Protein AF-A0A943YFR9-F1 (afdb_monomer_lite)

Structure (mmCIF, N/CA/C/O backbone):
data_AF-A0A943YFR9-F1
#
_entry.id   AF-A0A943YFR9-F1
#
loop_
_atom_site.group_PDB
_atom_site.id
_atom_site.type_symbol
_atom_site.label_atom_id
_atom_site.label_alt_id
_atom_site.label_comp_id
_atom_site.label_asym_id
_atom_site.label_entity_id
_atom_site.label_seq_id
_atom_site.pdbx_PDB_ins_code
_atom_site.Cartn_x
_atom_site.Cartn_y
_atom_site.Cartn_z
_atom_site.occupancy
_atom_site.B_iso_or_equiv
_atom_site.auth_seq_id
_atom_site.auth_comp_id
_atom_site.auth_asym_id
_atom_site.auth_atom_id
_atom_site.pdbx_PDB_model_num
ATOM 1 N N . MET A 1 1 ? -38.617 -0.211 42.761 1.00 55.97 1 MET A N 1
ATOM 2 C CA . MET A 1 1 ? -37.320 -0.837 43.089 1.00 55.97 1 MET A CA 1
ATOM 3 C C . MET A 1 1 ? -36.256 0.238 42.980 1.00 55.97 1 MET A C 1
ATOM 5 O O . MET A 1 1 ? -36.121 0.822 41.915 1.00 55.97 1 MET A O 1
ATOM 9 N N . THR A 1 2 ? -35.602 0.582 44.085 1.00 71.19 2 THR A N 1
ATOM 10 C CA . THR A 1 2 ? -34.470 1.517 44.125 1.00 71.19 2 THR A CA 1
ATOM 11 C C . THR A 1 2 ? -33.188 0.755 43.808 1.00 71.19 2 THR A C 1
ATOM 13 O O . THR A 1 2 ? -32.961 -0.309 44.381 1.00 71.19 2 THR A O 1
ATOM 16 N N . MET A 1 3 ? -32.378 1.281 42.887 1.00 80.62 3 MET A N 1
ATOM 17 C CA . MET A 1 3 ? -31.109 0.664 42.498 1.00 80.62 3 MET A CA 1
ATOM 18 C C . MET A 1 3 ? -30.182 0.558 43.713 1.00 80.62 3 MET A C 1
ATOM 20 O O . MET A 1 3 ? -29.962 1.545 44.421 1.00 80.62 3 MET A O 1
ATOM 24 N N . ASN A 1 4 ? -29.655 -0.635 43.973 1.00 89.50 4 ASN A N 1
ATOM 25 C CA . ASN A 1 4 ? -28.768 -0.873 45.103 1.00 89.50 4 ASN A CA 1
ATOM 26 C C . ASN A 1 4 ? -27.326 -0.429 44.788 1.00 89.50 4 ASN A C 1
ATOM 28 O O . ASN A 1 4 ? -26.949 -0.165 43.646 1.00 89.50 4 ASN A O 1
ATOM 32 N N . ARG A 1 5 ? -26.487 -0.351 45.825 1.00 83.50 5 ARG A N 1
ATOM 33 C CA . ARG A 1 5 ? -25.101 0.130 45.714 1.00 83.50 5 ARG A CA 1
ATOM 34 C C . ARG A 1 5 ? -24.253 -0.658 44.704 1.00 83.50 5 ARG A C 1
ATOM 36 O O . ARG A 1 5 ? -23.389 -0.069 44.060 1.00 83.50 5 ARG A O 1
ATOM 43 N N . GLU A 1 6 ? -24.477 -1.961 44.569 1.00 88.31 6 GLU A N 1
ATOM 44 C CA . GLU A 1 6 ? -23.735 -2.811 43.630 1.00 88.31 6 GLU A CA 1
ATOM 45 C C . GLU A 1 6 ? -24.210 -2.610 42.186 1.00 88.31 6 GLU A C 1
ATOM 47 O O . GLU A 1 6 ? -23.393 -2.555 41.268 1.00 88.31 6 GLU A O 1
ATOM 52 N N . GLU A 1 7 ? -25.507 -2.387 41.979 1.00 85.50 7 GLU A N 1
ATOM 53 C CA . GLU A 1 7 ? -26.054 -2.003 40.674 1.00 85.50 7 GLU A CA 1
ATOM 54 C C . GLU A 1 7 ? -25.516 -0.639 40.222 1.00 85.50 7 GLU A C 1
ATOM 56 O O . GLU A 1 7 ? -25.174 -0.472 39.052 1.00 85.50 7 GLU A O 1
ATOM 61 N N . ILE A 1 8 ? -25.352 0.311 41.153 1.00 83.19 8 ILE A N 1
ATOM 62 C CA . ILE A 1 8 ? -24.728 1.616 40.878 1.00 83.19 8 ILE A CA 1
ATOM 63 C C . ILE A 1 8 ? -23.263 1.440 40.465 1.00 83.19 8 ILE A C 1
ATOM 65 O O . ILE A 1 8 ? -22.850 1.988 39.446 1.00 83.19 8 ILE A O 1
ATOM 69 N N . LYS A 1 9 ? -22.474 0.646 41.201 1.00 83.62 9 LYS A N 1
ATOM 70 C CA . LYS A 1 9 ? -21.070 0.375 40.837 1.00 83.62 9 LYS A CA 1
ATOM 71 C C . LYS A 1 9 ? -20.949 -0.265 39.455 1.00 83.62 9 LYS A C 1
ATOM 73 O O . LYS A 1 9 ? -20.084 0.132 38.680 1.00 83.62 9 LYS A O 1
ATOM 78 N N . LYS A 1 10 ? -21.816 -1.230 39.135 1.00 89.19 10 LYS A N 1
ATOM 79 C CA . LYS A 1 10 ? -21.819 -1.912 37.835 1.00 89.19 10 LYS A CA 1
ATOM 80 C C . LYS A 1 10 ? -22.204 -0.966 36.697 1.00 89.19 10 LYS A C 1
ATOM 82 O O . LYS A 1 10 ? -21.561 -0.988 35.654 1.00 89.19 10 LYS A O 1
ATOM 87 N N . ALA A 1 11 ? -23.205 -0.111 36.909 1.00 85.94 11 ALA A N 1
ATOM 88 C CA . ALA A 1 11 ? -23.598 0.903 35.935 1.00 85.94 11 ALA A CA 1
ATOM 89 C C . ALA A 1 11 ? -22.460 1.901 35.672 1.00 85.94 11 ALA A C 1
ATOM 91 O O . ALA A 1 11 ? -22.150 2.181 34.519 1.00 85.94 11 ALA A O 1
ATOM 92 N N . VAL A 1 12 ? -21.782 2.370 36.725 1.00 79.44 12 VAL A N 1
ATOM 93 C CA . VAL A 1 12 ? -20.617 3.261 36.601 1.00 79.44 12 VAL A CA 1
ATOM 94 C C . VAL A 1 12 ? -19.465 2.575 35.861 1.00 79.44 12 VAL A C 1
ATOM 96 O O . VAL A 1 12 ? -18.883 3.176 34.965 1.00 79.44 12 VAL A O 1
ATOM 99 N N . ALA A 1 13 ? -19.157 1.315 36.182 1.00 86.12 13 ALA A N 1
ATOM 100 C CA . ALA A 1 13 ? -18.107 0.562 35.497 1.00 86.12 13 ALA A CA 1
ATOM 101 C C . ALA A 1 13 ? -18.399 0.401 33.996 1.00 86.12 13 ALA A C 1
ATOM 103 O O . ALA A 1 13 ? -17.511 0.623 33.178 1.00 86.12 13 ALA A O 1
ATOM 104 N N . ASN A 1 14 ? -19.645 0.087 33.633 1.00 87.56 14 ASN A N 1
ATOM 105 C CA . ASN A 1 14 ? -20.056 -0.024 32.234 1.00 87.56 14 ASN A CA 1
ATOM 106 C C . ASN A 1 14 ? -19.915 1.310 31.492 1.00 87.56 14 ASN A C 1
ATOM 108 O O . ASN A 1 14 ? -19.312 1.338 30.428 1.00 87.56 14 ASN A O 1
ATOM 112 N N . VAL A 1 15 ? -20.370 2.419 32.084 1.00 85.69 15 VAL A N 1
ATOM 113 C CA . VAL A 1 15 ? -20.237 3.758 31.481 1.00 85.69 15 VAL A CA 1
ATOM 114 C C . VAL A 1 15 ? -18.771 4.127 31.241 1.00 85.69 15 VAL A C 1
ATOM 116 O O . VAL A 1 15 ? -18.439 4.681 30.198 1.00 85.69 15 VAL A O 1
ATOM 119 N N . VAL A 1 16 ? -17.877 3.802 32.180 1.00 73.75 16 VAL A N 1
ATOM 120 C CA . VAL A 1 16 ? -16.435 4.058 32.027 1.00 73.75 16 VAL A CA 1
ATOM 121 C C . VAL A 1 16 ? -15.828 3.206 30.909 1.00 73.75 16 VAL A C 1
ATOM 123 O O . VAL A 1 16 ? -15.019 3.711 30.133 1.00 73.75 16 VAL A O 1
ATOM 126 N N . VAL A 1 17 ? -16.218 1.933 30.801 1.00 87.81 17 VAL A N 1
ATOM 127 C CA . VAL A 1 17 ? -15.761 1.039 29.724 1.00 87.81 17 VAL A CA 1
ATOM 128 C C . VAL A 1 17 ? -16.273 1.510 28.363 1.00 87.81 17 VAL A C 1
ATOM 130 O O . VAL A 1 17 ? -15.496 1.566 27.411 1.00 87.81 17 VAL A O 1
ATOM 133 N N . ASP A 1 18 ? -17.543 1.901 28.276 1.00 87.25 18 ASP A N 1
ATOM 134 C CA . ASP A 1 18 ? -18.155 2.410 27.047 1.00 87.25 18 ASP A CA 1
ATOM 135 C C . ASP A 1 18 ? -17.505 3.729 26.607 1.00 87.25 18 ASP A C 1
ATOM 137 O O . ASP A 1 18 ? -17.217 3.914 25.424 1.00 87.25 18 ASP A O 1
ATOM 141 N N . PHE A 1 19 ? -17.186 4.614 27.556 1.00 82.56 19 PHE A N 1
ATOM 142 C CA . PHE A 1 19 ? -16.445 5.845 27.283 1.00 82.56 19 PHE A CA 1
ATOM 143 C C . PHE A 1 19 ? -15.027 5.558 26.774 1.00 82.56 19 PHE A C 1
ATOM 145 O O . PHE A 1 19 ? -14.637 6.068 25.728 1.00 82.56 19 PHE A O 1
ATOM 152 N N . ALA A 1 20 ? -14.269 4.694 27.457 1.00 81.81 20 ALA A N 1
ATOM 153 C CA . ALA A 1 20 ? -12.920 4.321 27.029 1.00 81.81 20 ALA A CA 1
ATOM 154 C C . ALA A 1 20 ? -12.914 3.675 25.632 1.00 81.81 20 ALA A C 1
ATOM 156 O O . ALA A 1 20 ? -12.017 3.935 24.830 1.00 81.81 20 ALA A O 1
ATOM 157 N N . ARG A 1 21 ? -13.933 2.867 25.320 1.00 83.50 21 ARG A N 1
ATOM 158 C CA . ARG A 1 21 ? -14.130 2.294 23.987 1.00 83.50 21 ARG A CA 1
ATOM 159 C C . ARG A 1 21 ? -14.422 3.372 22.943 1.00 83.50 21 ARG A C 1
ATOM 161 O O . ARG A 1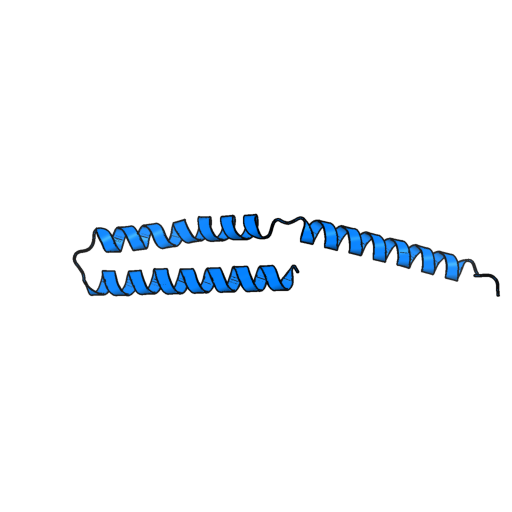 21 ? -13.802 3.349 21.887 1.00 83.50 21 ARG A O 1
ATOM 168 N N . SER A 1 22 ? -15.317 4.312 23.242 1.00 81.25 22 SER A N 1
ATOM 169 C CA . SER A 1 22 ? -15.650 5.428 22.348 1.00 81.25 22 SER A CA 1
ATOM 170 C C . SER A 1 22 ? -14.431 6.302 22.045 1.00 81.25 22 SER A C 1
ATOM 172 O O . SER A 1 22 ? -14.205 6.657 20.892 1.00 81.25 22 SER A O 1
ATOM 174 N N . GLU A 1 23 ? -13.615 6.614 23.054 1.00 80.81 23 GLU A N 1
ATOM 175 C CA . GLU A 1 23 ? -12.377 7.384 22.879 1.00 80.81 23 GLU A CA 1
ATOM 176 C C . GLU A 1 23 ? -11.336 6.612 22.056 1.00 80.81 23 GLU A C 1
ATOM 178 O O . GLU A 1 23 ? -10.692 7.185 21.179 1.00 80.81 23 GLU A O 1
ATOM 183 N N . ALA A 1 24 ? -11.198 5.299 22.273 1.00 75.62 24 ALA A N 1
ATOM 184 C CA . ALA A 1 24 ? -10.315 4.455 21.468 1.00 75.62 24 ALA A CA 1
ATOM 185 C C . ALA A 1 24 ? -10.783 4.359 20.004 1.00 75.62 24 ALA A C 1
ATOM 187 O O . ALA A 1 24 ? -9.967 4.472 19.092 1.00 75.62 24 ALA A O 1
ATOM 188 N N . GLU A 1 25 ? -12.087 4.201 19.763 1.00 76.50 25 GLU A N 1
ATOM 189 C CA . GLU A 1 25 ? -12.669 4.210 18.416 1.00 76.50 25 GLU A CA 1
ATOM 190 C C . GLU A 1 25 ? -12.491 5.575 17.736 1.00 76.50 25 GLU A C 1
ATOM 192 O O . GLU A 1 25 ? -12.159 5.625 16.553 1.00 76.50 25 GLU A O 1
ATOM 197 N N . ALA A 1 26 ? -12.654 6.682 18.465 1.00 75.00 26 ALA A N 1
ATOM 198 C CA . ALA A 1 26 ? -12.417 8.028 17.948 1.00 75.00 26 ALA A CA 1
ATOM 199 C C . ALA A 1 26 ? -10.936 8.264 17.616 1.00 75.00 26 ALA A C 1
ATOM 201 O O . ALA A 1 26 ? -10.634 8.792 16.549 1.00 75.00 26 ALA A O 1
ATOM 202 N N . ALA A 1 27 ? -10.012 7.819 18.471 1.00 69.31 27 ALA A N 1
ATOM 203 C CA . ALA A 1 27 ? -8.576 7.894 18.218 1.00 69.31 27 ALA A CA 1
ATOM 204 C C . ALA A 1 27 ? -8.166 7.051 16.998 1.00 69.31 27 ALA A C 1
ATOM 206 O O . ALA A 1 27 ? -7.402 7.523 16.158 1.00 69.31 27 ALA A O 1
ATOM 207 N N . ILE A 1 28 ? -8.723 5.845 16.846 1.00 67.56 28 ILE A N 1
ATOM 208 C CA . ILE A 1 28 ? -8.499 4.983 15.676 1.00 67.56 28 ILE A CA 1
ATOM 209 C C . ILE A 1 28 ? -9.076 5.621 14.404 1.00 67.56 28 ILE A C 1
ATOM 211 O O . ILE A 1 28 ? -8.394 5.654 13.386 1.00 67.56 28 ILE A O 1
ATOM 215 N N . LYS A 1 29 ? -10.281 6.202 14.465 1.00 66.56 29 LYS A N 1
ATOM 216 C CA . LYS A 1 29 ? -10.884 6.959 13.351 1.00 66.56 29 LYS A CA 1
ATOM 217 C C . LYS A 1 29 ? -10.151 8.266 13.039 1.00 66.56 29 LYS A C 1
ATOM 219 O O . LYS A 1 29 ? -10.268 8.767 11.927 1.00 66.56 29 LYS A O 1
ATOM 224 N N . SER A 1 30 ? -9.421 8.823 14.008 1.00 65.38 30 SER A N 1
ATOM 225 C CA . SER A 1 30 ? -8.592 10.020 13.828 1.00 65.38 30 SER A CA 1
ATOM 226 C C . SER A 1 30 ? -7.250 9.733 13.153 1.00 65.38 30 SER A C 1
ATOM 228 O O . SER A 1 30 ? -6.593 10.672 12.708 1.00 65.38 30 SER A O 1
ATOM 230 N N . ILE A 1 31 ? -6.842 8.457 13.054 1.00 66.88 31 ILE A N 1
ATOM 231 C CA . ILE A 1 31 ? -5.737 8.062 12.181 1.00 66.88 31 ILE A CA 1
ATOM 232 C C . ILE A 1 31 ? -6.198 8.340 10.754 1.00 66.88 31 ILE A C 1
ATOM 234 O O . ILE A 1 31 ? -7.082 7.656 10.238 1.00 66.88 31 ILE A O 1
ATOM 238 N N . ASP A 1 32 ? -5.599 9.350 10.125 1.00 70.19 32 ASP A N 1
ATOM 239 C CA . ASP A 1 32 ? -5.881 9.667 8.735 1.00 70.19 32 ASP A CA 1
ATOM 240 C C . ASP A 1 32 ? -5.457 8.477 7.861 1.00 70.19 32 ASP A C 1
ATOM 242 O O . ASP A 1 32 ? -4.274 8.197 7.637 1.00 70.19 32 ASP A O 1
ATOM 246 N N . LEU A 1 33 ? -6.455 7.732 7.390 1.00 71.38 33 LEU A N 1
ATOM 247 C CA . LEU A 1 33 ? -6.280 6.596 6.494 1.00 71.38 33 LEU A CA 1
ATOM 248 C C . LEU A 1 33 ? -5.568 6.995 5.194 1.00 71.38 33 LEU A C 1
ATOM 250 O O . LEU A 1 33 ? -4.968 6.137 4.538 1.00 71.38 33 LEU A O 1
ATOM 254 N N . ASP A 1 34 ? -5.601 8.276 4.827 1.00 76.50 34 ASP A N 1
ATOM 255 C CA . ASP A 1 34 ? -4.866 8.804 3.686 1.00 76.50 34 ASP A CA 1
ATOM 256 C C . ASP A 1 34 ? -3.384 9.035 4.010 1.00 76.50 34 ASP A C 1
ATOM 258 O O . ASP A 1 34 ? -2.539 8.865 3.131 1.00 76.50 34 ASP A O 1
ATOM 262 N N . ASP A 1 35 ? -3.017 9.312 5.262 1.00 79.06 35 ASP A N 1
ATOM 263 C CA . ASP A 1 35 ? -1.611 9.366 5.679 1.00 79.06 35 ASP A CA 1
ATOM 264 C C . ASP A 1 35 ? -0.981 7.971 5.745 1.00 79.06 35 ASP A C 1
ATOM 266 O O . ASP A 1 35 ? 0.164 7.787 5.322 1.00 79.06 35 ASP A O 1
ATOM 270 N N . VAL A 1 36 ? -1.746 6.958 6.169 1.00 78.50 36 VAL A N 1
ATOM 271 C CA . VAL A 1 36 ? -1.320 5.550 6.073 1.00 78.50 36 VAL A CA 1
ATOM 272 C C . VAL A 1 36 ? -1.087 5.164 4.613 1.00 78.50 36 VAL A C 1
ATOM 274 O O . VAL A 1 36 ? -0.069 4.552 4.288 1.00 78.50 36 VAL A O 1
ATOM 277 N N . GLN A 1 37 ? -1.988 5.564 3.713 1.00 82.31 37 GLN A N 1
ATOM 278 C CA . GLN A 1 37 ? -1.824 5.330 2.282 1.00 82.31 37 GLN A CA 1
ATOM 279 C C . GLN A 1 37 ? -0.548 5.996 1.741 1.00 82.31 37 GLN A C 1
ATOM 281 O O . GLN A 1 37 ? 0.259 5.316 1.105 1.00 82.31 37 GLN A O 1
ATOM 286 N N . LYS A 1 38 ? -0.315 7.281 2.042 1.00 84.31 38 LYS A N 1
ATOM 287 C CA . LYS A 1 38 ? 0.901 8.002 1.621 1.00 84.31 38 LYS A CA 1
ATOM 288 C C . LYS A 1 38 ? 2.175 7.337 2.144 1.00 84.31 38 LYS 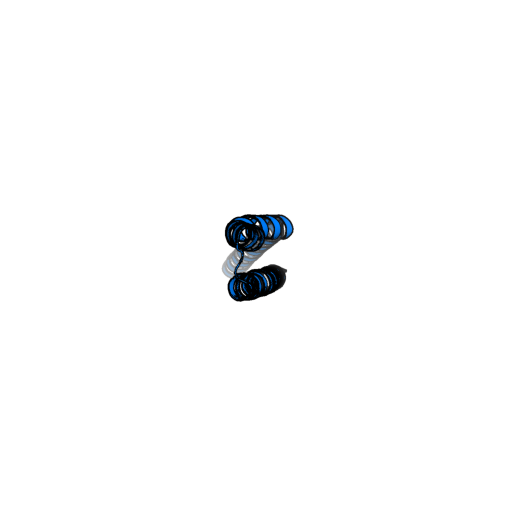A C 1
ATOM 290 O O . LYS A 1 38 ? 3.159 7.250 1.412 1.00 84.31 38 LYS A O 1
ATOM 295 N N . LEU A 1 39 ? 2.173 6.852 3.388 1.00 85.56 39 LEU A N 1
ATOM 296 C CA . LEU A 1 39 ? 3.323 6.166 3.980 1.00 85.56 39 LEU A CA 1
ATOM 297 C C . LEU A 1 39 ? 3.650 4.869 3.226 1.00 85.56 39 LEU A C 1
ATOM 299 O O . LEU A 1 39 ? 4.811 4.608 2.904 1.00 85.56 39 LEU A O 1
ATOM 303 N N . VAL A 1 40 ? 2.628 4.061 2.932 1.00 85.38 40 VAL A N 1
ATOM 304 C CA . VAL A 1 40 ? 2.800 2.799 2.202 1.00 85.38 40 VAL A CA 1
ATOM 305 C C . VAL A 1 40 ? 3.251 3.069 0.764 1.00 85.38 40 VAL A C 1
ATOM 307 O O . VAL A 1 40 ? 4.169 2.407 0.284 1.00 85.38 40 VAL A O 1
ATOM 310 N N . GLU A 1 41 ? 2.682 4.072 0.091 1.00 85.19 41 GLU A N 1
ATOM 311 C CA . GLU A 1 41 ? 3.105 4.495 -1.251 1.00 85.19 41 GLU A CA 1
ATOM 312 C C . GLU A 1 41 ? 4.558 5.003 -1.274 1.00 85.19 41 GLU A C 1
ATOM 314 O O . GLU A 1 41 ? 5.321 4.663 -2.181 1.00 85.19 41 GLU A O 1
ATOM 319 N N . ALA A 1 42 ? 4.986 5.754 -0.254 1.00 87.25 42 ALA A N 1
ATOM 320 C CA . ALA A 1 42 ? 6.365 6.222 -0.131 1.00 87.25 42 ALA A CA 1
ATOM 321 C C . ALA A 1 42 ? 7.358 5.067 0.078 1.00 87.25 42 ALA A C 1
ATOM 323 O O . ALA A 1 42 ? 8.417 5.042 -0.548 1.00 87.25 42 ALA A O 1
ATOM 324 N N . GLN A 1 43 ? 7.020 4.078 0.914 1.00 86.19 43 GLN A N 1
ATOM 325 C CA . GLN A 1 43 ? 7.866 2.891 1.079 1.00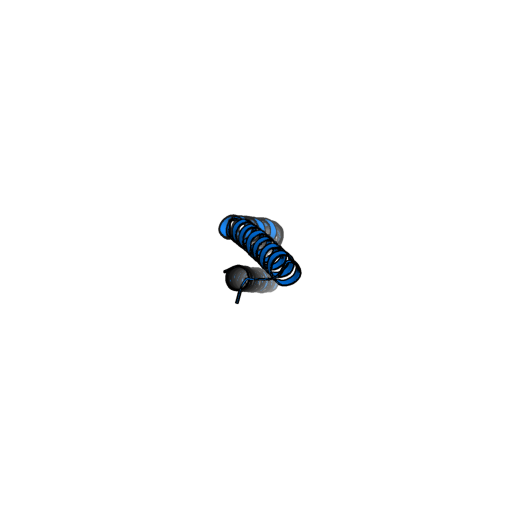 86.19 43 GLN A CA 1
ATOM 326 C C . GLN A 1 43 ? 7.906 2.027 -0.180 1.00 86.19 43 GLN A C 1
ATOM 328 O O . GLN A 1 43 ? 8.960 1.515 -0.552 1.00 86.19 43 GLN A O 1
ATOM 333 N N . MET A 1 44 ? 6.774 1.908 -0.866 1.00 88.88 44 MET A N 1
ATOM 334 C CA . MET A 1 44 ? 6.665 1.201 -2.133 1.00 88.88 44 MET A CA 1
ATOM 335 C C . MET A 1 44 ? 7.584 1.806 -3.201 1.00 88.88 44 MET A C 1
ATOM 337 O O . MET A 1 44 ? 8.231 1.073 -3.949 1.00 88.88 44 MET A O 1
ATOM 341 N N . LYS A 1 45 ? 7.722 3.135 -3.216 1.00 89.00 45 LYS A N 1
ATOM 342 C CA . LYS A 1 45 ? 8.629 3.836 -4.125 1.00 89.00 45 LYS A CA 1
ATOM 343 C C . LYS A 1 45 ? 10.091 3.395 -3.974 1.00 89.00 45 LYS A C 1
ATOM 345 O O . LYS A 1 45 ? 10.766 3.173 -4.975 1.00 89.00 45 LYS A O 1
ATOM 350 N N . ASN A 1 46 ? 10.550 3.144 -2.747 1.00 90.88 46 ASN A N 1
ATOM 351 C CA . ASN A 1 46 ? 11.901 2.621 -2.500 1.00 90.88 46 ASN A CA 1
ATOM 352 C C . ASN A 1 46 ? 12.130 1.226 -3.112 1.00 90.88 46 ASN A C 1
ATOM 354 O O . ASN A 1 46 ? 13.273 0.850 -3.366 1.00 90.88 46 ASN A O 1
ATOM 358 N N . LEU A 1 47 ? 11.061 0.456 -3.348 1.00 90.25 47 LEU A N 1
ATOM 359 C CA . LEU A 1 47 ? 11.122 -0.859 -3.989 1.00 90.25 47 LEU A CA 1
ATOM 360 C C . LEU A 1 47 ? 10.988 -0.768 -5.514 1.00 90.25 47 LEU A C 1
ATOM 362 O O . LEU A 1 47 ? 11.613 -1.553 -6.225 1.00 90.25 47 LEU A O 1
ATOM 366 N N . THR A 1 48 ? 10.190 0.170 -6.032 1.00 92.50 48 THR A N 1
ATOM 367 C CA . THR A 1 48 ? 9.967 0.311 -7.480 1.00 92.50 48 THR A CA 1
ATOM 368 C C . THR A 1 48 ? 11.031 1.129 -8.186 1.00 92.50 48 THR A C 1
ATOM 370 O O . THR A 1 48 ? 11.374 0.790 -9.314 1.00 92.50 48 THR A O 1
ATOM 373 N N . ASP A 1 49 ? 11.587 2.160 -7.548 1.00 95.38 49 ASP A N 1
ATOM 374 C CA . ASP A 1 49 ? 12.558 3.062 -8.178 1.00 95.38 49 ASP A CA 1
ATOM 375 C C . ASP A 1 49 ? 13.803 2.322 -8.712 1.00 95.38 49 ASP A C 1
ATOM 377 O O . ASP A 1 49 ? 14.191 2.568 -9.858 1.00 95.38 49 ASP A O 1
ATOM 381 N N . PRO A 1 50 ? 14.400 1.352 -7.987 1.00 96.75 50 PRO A N 1
ATOM 382 C CA . PRO A 1 50 ? 15.497 0.549 -8.530 1.00 96.75 50 PRO A CA 1
ATOM 383 C C . PRO A 1 50 ? 15.083 -0.300 -9.740 1.00 96.75 50 PRO A C 1
ATOM 385 O O . PRO A 1 50 ? 15.856 -0.454 -10.686 1.00 96.75 50 PRO A O 1
ATOM 388 N N . LEU A 1 51 ? 13.858 -0.837 -9.737 1.00 96.06 51 LEU A N 1
ATOM 389 C CA . LEU A 1 51 ? 13.332 -1.653 -10.836 1.00 96.06 51 LEU A CA 1
ATOM 390 C C . LEU A 1 51 ? 13.083 -0.803 -12.086 1.00 96.06 51 LEU A C 1
ATOM 392 O O . LEU A 1 51 ? 13.393 -1.244 -13.194 1.00 96.06 51 LEU A O 1
ATOM 396 N N . GLU A 1 52 ? 12.559 0.409 -11.901 1.00 96.62 52 GLU A N 1
ATOM 397 C CA . GLU A 1 52 ? 12.344 1.414 -12.943 1.00 96.62 52 GLU A CA 1
ATOM 398 C C . GLU A 1 52 ? 13.684 1.855 -13.553 1.00 96.62 52 GLU A C 1
ATOM 400 O O . GLU A 1 52 ? 13.843 1.876 -14.777 1.00 96.62 52 GLU A O 1
ATOM 405 N N . ALA A 1 53 ? 14.684 2.119 -12.707 1.00 97.69 53 ALA A N 1
ATOM 406 C CA . ALA A 1 53 ? 16.035 2.459 -13.140 1.00 97.69 53 ALA A CA 1
ATOM 407 C C . ALA A 1 53 ? 16.680 1.317 -13.943 1.00 97.69 53 ALA A C 1
ATOM 409 O O . ALA A 1 53 ? 17.265 1.556 -15.002 1.00 97.69 53 ALA A O 1
ATOM 410 N N . GLU A 1 54 ? 16.533 0.063 -13.503 1.00 96.56 54 GLU A N 1
ATOM 411 C CA . GLU A 1 54 ? 17.038 -1.100 -14.244 1.00 96.56 54 GLU A CA 1
ATOM 412 C C . GLU A 1 54 ? 16.310 -1.265 -15.593 1.00 96.56 54 GLU A C 1
ATOM 414 O O . GLU A 1 54 ? 16.959 -1.538 -16.600 1.00 96.56 54 GLU A O 1
ATOM 419 N N . ILE A 1 55 ? 14.993 -1.018 -15.670 1.00 96.62 55 ILE A N 1
ATOM 420 C CA . ILE A 1 55 ? 14.240 -1.027 -16.941 1.00 96.62 55 ILE A CA 1
ATOM 421 C C . ILE A 1 55 ? 14.796 0.004 -17.932 1.00 96.62 55 ILE A C 1
ATOM 423 O O . ILE A 1 55 ? 14.888 -0.287 -19.129 1.00 96.62 55 ILE A O 1
ATOM 427 N N . GLN A 1 56 ? 15.131 1.205 -17.456 1.00 96.75 56 GLN A N 1
ATOM 428 C CA . GLN A 1 56 ? 15.617 2.301 -18.299 1.00 96.75 56 GLN A CA 1
ATOM 429 C C . GLN A 1 56 ? 17.060 2.090 -18.764 1.00 96.75 56 GLN A C 1
ATOM 431 O O . GLN A 1 56 ? 17.402 2.453 -19.888 1.00 96.75 56 GLN A O 1
ATOM 436 N N . THR A 1 57 ? 17.895 1.488 -17.921 1.00 97.62 57 THR A N 1
ATOM 437 C CA . THR A 1 57 ? 19.338 1.361 -18.169 1.00 97.62 57 THR A CA 1
ATOM 438 C C . THR A 1 57 ? 19.732 0.046 -18.839 1.00 97.62 57 THR A C 1
ATOM 440 O O . THR A 1 57 ? 20.750 -0.011 -19.527 1.00 97.62 57 THR A O 1
ATOM 443 N N . THR A 1 58 ? 18.936 -1.018 -18.695 1.00 97.00 58 THR A N 1
ATOM 444 C CA . THR A 1 58 ? 19.267 -2.332 -19.260 1.00 97.00 58 THR A CA 1
ATOM 445 C C . THR A 1 58 ? 18.984 -2.433 -20.763 1.00 97.00 58 THR A C 1
ATOM 447 O O . THR A 1 58 ? 18.007 -1.894 -21.295 1.00 97.00 58 THR A O 1
ATOM 450 N N . THR A 1 59 ? 19.796 -3.219 -21.468 1.00 97.25 59 THR A N 1
ATOM 451 C CA . THR A 1 59 ? 19.544 -3.628 -22.861 1.00 97.25 59 THR A CA 1
ATOM 452 C C . THR A 1 59 ? 18.746 -4.932 -22.954 1.00 97.25 59 THR A C 1
ATOM 454 O O . THR A 1 59 ? 18.170 -5.223 -24.001 1.00 97.25 59 THR A O 1
ATOM 457 N N . SER A 1 60 ? 18.652 -5.705 -21.864 1.00 98.00 60 SER A N 1
ATOM 458 C CA . SER A 1 60 ? 17.983 -7.009 -21.853 1.00 98.00 60 SER A CA 1
ATOM 459 C C . SER A 1 60 ? 16.460 -6.883 -21.858 1.00 98.00 60 SER A C 1
ATOM 461 O O . SER A 1 60 ? 15.854 -6.288 -20.966 1.00 98.00 60 SER A O 1
ATOM 463 N N . TRP A 1 61 ? 15.814 -7.505 -22.845 1.00 97.12 61 TRP A N 1
ATOM 464 C CA . TRP A 1 61 ? 14.357 -7.481 -22.979 1.00 97.12 61 TRP A CA 1
ATOM 465 C C . TRP A 1 61 ? 13.641 -8.268 -21.871 1.00 97.12 61 TRP A C 1
ATOM 467 O O . TRP A 1 61 ? 12.648 -7.790 -21.321 1.00 97.12 61 TRP A O 1
ATOM 477 N N . TRP A 1 62 ? 14.180 -9.427 -21.475 1.00 97.44 62 TRP A N 1
ATOM 478 C CA . TRP A 1 62 ? 13.627 -10.225 -20.373 1.00 97.44 62 TRP A CA 1
ATOM 479 C C . TRP A 1 62 ? 13.650 -9.461 -19.044 1.00 97.44 62 TRP A C 1
ATOM 481 O O . TRP A 1 62 ? 12.658 -9.464 -18.318 1.00 97.44 62 TRP A O 1
ATOM 491 N N . VAL A 1 63 ? 14.743 -8.744 -18.756 1.00 97.56 63 VAL A N 1
ATOM 492 C CA . VAL A 1 63 ? 14.867 -7.922 -17.539 1.00 97.56 63 VAL A CA 1
ATOM 493 C C . VAL A 1 63 ? 13.801 -6.826 -17.518 1.00 97.56 63 VAL A C 1
ATOM 495 O O . VAL A 1 63 ? 13.126 -6.652 -16.505 1.00 97.56 63 VAL A O 1
ATOM 498 N N . LYS A 1 64 ? 13.566 -6.153 -18.653 1.00 97.94 64 LYS A N 1
ATOM 499 C CA . LYS A 1 64 ? 12.501 -5.142 -18.771 1.00 97.94 64 LYS A CA 1
ATOM 500 C C . LYS A 1 64 ? 11.121 -5.722 -18.479 1.00 97.94 64 LYS A C 1
ATOM 502 O O . LYS A 1 64 ? 10.344 -5.111 -17.750 1.00 97.94 64 LYS A O 1
ATOM 507 N N . ILE A 1 65 ? 10.811 -6.892 -19.039 1.00 97.75 65 ILE A N 1
ATOM 508 C CA . ILE A 1 65 ? 9.516 -7.555 -18.834 1.00 97.75 65 ILE A CA 1
ATOM 509 C C . ILE A 1 65 ? 9.340 -7.958 -17.371 1.00 97.75 65 ILE A C 1
ATOM 511 O O . ILE A 1 65 ? 8.337 -7.599 -16.755 1.00 97.75 65 ILE A O 1
ATOM 515 N N . ARG A 1 66 ? 10.323 -8.661 -16.802 1.00 97.88 66 ARG A N 1
ATOM 516 C CA . ARG A 1 66 ? 10.293 -9.124 -15.412 1.00 97.88 66 ARG A CA 1
ATOM 517 C C . ARG A 1 66 ? 10.092 -7.960 -14.442 1.00 97.88 66 ARG A C 1
ATOM 519 O O . ARG A 1 66 ? 9.231 -8.027 -13.572 1.00 97.88 66 ARG A O 1
ATOM 526 N N . ASN A 1 67 ? 10.845 -6.877 -14.608 1.00 97.06 67 ASN A N 1
ATOM 527 C CA . ASN A 1 67 ? 10.769 -5.739 -13.698 1.00 97.06 67 ASN A CA 1
ATOM 528 C C . ASN A 1 67 ? 9.430 -4.995 -13.809 1.00 97.06 67 ASN A C 1
ATOM 530 O O . ASN A 1 67 ? 8.865 -4.615 -12.787 1.00 97.06 67 ASN A O 1
ATOM 534 N N . ARG A 1 68 ? 8.864 -4.859 -15.018 1.00 96.75 68 ARG A N 1
ATOM 535 C CA . ARG A 1 68 ? 7.508 -4.306 -15.198 1.00 96.75 68 ARG A CA 1
ATOM 536 C C . ARG A 1 68 ? 6.445 -5.162 -14.514 1.00 96.75 68 ARG A C 1
ATOM 538 O O . ARG A 1 68 ? 5.513 -4.620 -13.918 1.00 96.75 68 ARG A O 1
ATOM 545 N N . LEU A 1 69 ? 6.592 -6.486 -14.579 1.00 97.19 69 LEU A N 1
ATOM 546 C CA . LEU A 1 69 ? 5.698 -7.409 -13.887 1.00 97.19 69 LEU A CA 1
ATOM 547 C C . LEU A 1 69 ? 5.792 -7.226 -12.367 1.00 97.19 69 LEU A C 1
ATOM 549 O O . LEU A 1 69 ? 4.763 -7.091 -11.714 1.00 97.19 69 LEU A O 1
ATOM 553 N N . TYR A 1 70 ? 7.005 -7.149 -11.813 1.00 96.25 70 TYR A N 1
ATOM 554 C CA . TYR A 1 70 ? 7.209 -6.914 -10.381 1.00 96.25 70 TYR A CA 1
ATOM 555 C C . TYR A 1 70 ? 6.600 -5.595 -9.905 1.00 96.25 70 TYR A C 1
ATOM 557 O O . TYR A 1 70 ? 5.857 -5.603 -8.927 1.00 96.25 70 TYR A O 1
ATOM 565 N N . ILE A 1 71 ? 6.838 -4.488 -10.616 1.00 95.19 71 ILE A N 1
ATOM 566 C CA . ILE A 1 71 ? 6.244 -3.183 -10.284 1.00 95.19 71 ILE A CA 1
ATOM 567 C C . ILE A 1 71 ? 4.713 -3.282 -10.264 1.00 95.19 71 ILE A C 1
ATOM 569 O O . ILE A 1 71 ? 4.079 -2.860 -9.299 1.00 95.19 71 ILE A O 1
ATOM 573 N N . THR A 1 72 ? 4.120 -3.903 -11.288 1.00 94.94 72 THR A N 1
ATOM 574 C CA . THR A 1 72 ? 2.661 -4.058 -11.396 1.00 94.94 72 THR A CA 1
ATOM 575 C C . THR A 1 72 ? 2.086 -4.871 -10.234 1.00 94.94 72 THR A C 1
ATOM 577 O O . THR A 1 72 ? 1.105 -4.460 -9.613 1.00 94.94 72 THR A O 1
ATOM 580 N N . LEU A 1 73 ? 2.702 -6.014 -9.919 1.00 93.62 73 LEU A N 1
ATOM 581 C CA . LEU A 1 73 ? 2.259 -6.894 -8.836 1.00 93.62 73 LEU A CA 1
ATOM 582 C C . LEU A 1 73 ? 2.358 -6.210 -7.473 1.00 93.62 73 LEU A C 1
ATOM 584 O O . LEU A 1 73 ? 1.413 -6.255 -6.688 1.00 93.62 73 LEU A O 1
ATOM 588 N N . LEU A 1 74 ? 3.474 -5.533 -7.209 1.00 91.31 74 LEU A N 1
ATOM 589 C CA . LEU A 1 74 ? 3.666 -4.793 -5.970 1.00 91.31 74 LEU A CA 1
ATOM 590 C C . LEU A 1 74 ? 2.637 -3.653 -5.836 1.00 91.31 74 LEU A C 1
ATOM 592 O O . LEU A 1 74 ? 2.069 -3.464 -4.762 1.00 91.31 74 LEU A O 1
ATOM 596 N N . GLN A 1 75 ? 2.332 -2.928 -6.922 1.00 90.69 75 GLN A N 1
ATOM 597 C CA . GLN A 1 75 ? 1.339 -1.845 -6.898 1.00 90.69 75 GLN A CA 1
ATOM 598 C C . GLN A 1 75 ? -0.070 -2.372 -6.604 1.00 90.69 75 GLN A C 1
ATOM 600 O O . GLN A 1 75 ? -0.833 -1.736 -5.875 1.00 90.69 75 GLN A O 1
ATOM 605 N N . GLN A 1 76 ? -0.425 -3.535 -7.156 1.00 91.69 76 GLN A N 1
ATOM 606 C CA . GLN A 1 76 ? -1.699 -4.195 -6.868 1.00 91.69 76 GLN A CA 1
ATOM 607 C C . GLN A 1 76 ? -1.775 -4.677 -5.416 1.00 91.69 76 GLN A C 1
ATOM 609 O O . GLN A 1 76 ? -2.780 -4.429 -4.750 1.00 91.69 76 GLN A O 1
ATOM 614 N N . ALA A 1 77 ? -0.712 -5.306 -4.906 1.00 88.06 77 ALA A N 1
ATOM 615 C CA . ALA A 1 77 ? -0.648 -5.777 -3.525 1.00 88.06 77 ALA A CA 1
ATOM 616 C C . ALA A 1 77 ? -0.800 -4.623 -2.522 1.00 88.06 77 ALA A C 1
ATOM 618 O O . ALA A 1 77 ? -1.595 -4.719 -1.592 1.00 88.06 77 ALA A O 1
ATOM 619 N N . VAL A 1 78 ? -0.110 -3.501 -2.748 1.00 87.94 78 VAL A N 1
ATOM 620 C CA . VAL A 1 78 ? -0.220 -2.302 -1.904 1.00 87.94 78 VAL A CA 1
ATOM 621 C C . VAL A 1 78 ? -1.643 -1.752 -1.891 1.00 87.94 78 VAL A C 1
ATOM 623 O O . VAL A 1 78 ? -2.190 -1.508 -0.818 1.00 87.94 78 VAL A O 1
ATOM 626 N N . LYS A 1 79 ? -2.277 -1.607 -3.061 1.00 88.00 79 LYS A N 1
ATOM 627 C CA . LYS A 1 79 ? -3.673 -1.148 -3.142 1.00 88.00 79 LYS A CA 1
ATOM 628 C C . LYS A 1 79 ? -4.620 -2.060 -2.363 1.00 88.00 79 LYS A C 1
ATOM 630 O O . LYS A 1 79 ? -5.494 -1.559 -1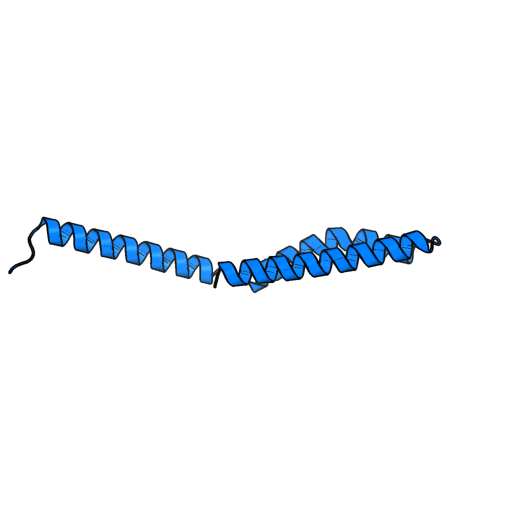.662 1.00 88.00 79 LYS A O 1
ATOM 635 N N . ALA A 1 80 ? -4.430 -3.376 -2.459 1.00 88.75 80 ALA A N 1
ATOM 636 C CA . ALA A 1 80 ? -5.231 -4.348 -1.722 1.00 88.75 80 ALA A CA 1
ATOM 637 C C . ALA A 1 80 ? -5.016 -4.246 -0.201 1.00 88.75 80 ALA A C 1
ATOM 639 O O . ALA A 1 80 ? -5.992 -4.241 0.543 1.00 88.75 80 ALA A O 1
ATOM 640 N N . ILE A 1 81 ? -3.768 -4.099 0.258 1.00 84.19 81 ILE A N 1
ATOM 641 C CA . ILE A 1 81 ? -3.435 -3.934 1.684 1.00 84.19 81 ILE A CA 1
ATOM 642 C C . ILE A 1 81 ? -4.036 -2.642 2.241 1.00 84.19 81 ILE A C 1
ATOM 644 O O . ILE A 1 81 ? -4.631 -2.660 3.314 1.00 84.19 81 ILE A O 1
ATOM 648 N N . VAL A 1 82 ? -3.913 -1.526 1.517 1.00 84.50 82 VAL A N 1
ATOM 649 C CA . VAL A 1 82 ? -4.498 -0.245 1.937 1.00 84.50 82 VAL A CA 1
ATOM 650 C C . VAL A 1 82 ? -6.020 -0.360 2.010 1.00 84.50 82 VAL A C 1
ATOM 652 O O . VAL A 1 82 ? -6.606 0.063 2.999 1.00 84.50 82 VAL A O 1
ATOM 655 N N . ALA A 1 83 ? -6.666 -0.967 1.012 1.0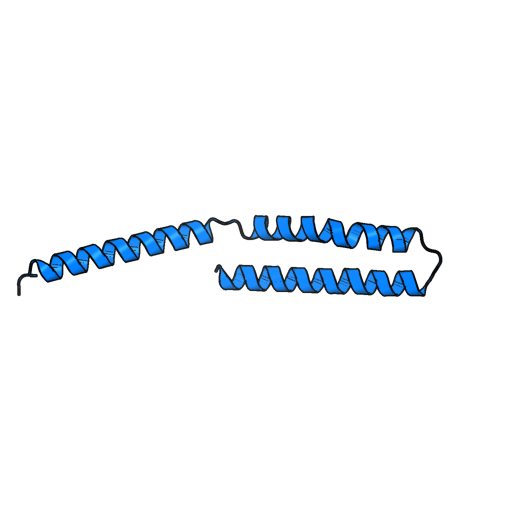0 86.81 83 ALA A N 1
ATOM 656 C CA . ALA A 1 83 ? -8.113 -1.167 1.025 1.00 86.81 83 ALA A CA 1
ATOM 657 C C . ALA A 1 83 ? -8.577 -2.043 2.205 1.00 86.81 83 ALA A C 1
ATOM 659 O O . ALA A 1 83 ? -9.522 -1.670 2.896 1.00 86.81 83 ALA A O 1
ATOM 660 N N . ASP A 1 84 ? -7.891 -3.158 2.475 1.00 85.62 84 ASP A N 1
ATOM 661 C CA . ASP A 1 84 ? -8.178 -4.041 3.616 1.00 85.62 84 ASP A CA 1
ATOM 662 C C . ASP A 1 84 ? -7.971 -3.324 4.961 1.00 85.62 84 ASP A C 1
ATOM 664 O O . ASP A 1 84 ? -8.813 -3.417 5.854 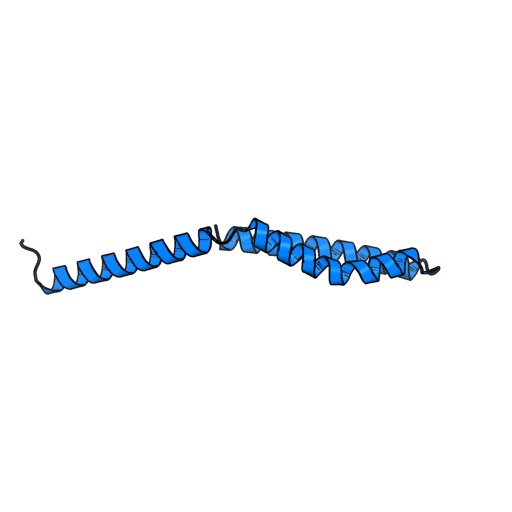1.00 85.62 84 ASP A O 1
ATOM 668 N N . ALA A 1 85 ? -6.896 -2.541 5.098 1.00 80.62 85 ALA A N 1
ATOM 669 C CA . ALA A 1 85 ? -6.645 -1.738 6.291 1.00 80.62 85 ALA A CA 1
ATOM 670 C C . ALA A 1 85 ? -7.739 -0.679 6.505 1.00 80.62 85 ALA A C 1
ATOM 672 O O . ALA A 1 85 ? -8.267 -0.571 7.611 1.00 80.62 85 ALA A O 1
ATOM 673 N N . LYS A 1 86 ? -8.138 0.048 5.448 1.00 79.06 86 LYS A N 1
ATOM 674 C CA . LYS A 1 86 ? -9.249 1.014 5.508 1.00 79.06 86 LYS A CA 1
ATOM 675 C C . LYS A 1 86 ? -10.556 0.327 5.921 1.00 79.06 86 LYS A C 1
ATOM 677 O O . LYS A 1 86 ? -11.265 0.854 6.768 1.00 79.06 86 LYS A O 1
ATOM 682 N N . GLN A 1 87 ? -10.848 -0.861 5.387 1.00 81.50 87 GLN A N 1
ATOM 683 C CA . GLN A 1 87 ? -12.053 -1.626 5.728 1.00 81.50 87 GLN A CA 1
ATOM 684 C C . GLN A 1 87 ? -12.070 -2.113 7.184 1.00 81.50 87 GLN A C 1
ATOM 686 O O . GLN A 1 87 ? -13.135 -2.172 7.784 1.00 81.50 87 GLN A O 1
ATOM 691 N N . LYS A 1 88 ? -10.918 -2.495 7.744 1.00 77.06 88 LYS A N 1
ATOM 692 C CA . LYS A 1 88 ? -10.818 -2.978 9.133 1.00 77.06 88 LYS A CA 1
ATOM 693 C C . LYS A 1 88 ? -10.850 -1.861 10.177 1.00 77.06 88 LYS A C 1
ATOM 695 O O . LYS A 1 88 ? -11.115 -2.146 11.341 1.00 77.06 88 LYS A O 1
ATOM 700 N N . ILE A 1 89 ? -10.509 -0.637 9.775 1.00 70.12 89 ILE A N 1
ATOM 701 C CA . ILE A 1 89 ? -10.486 0.551 10.641 1.00 70.12 89 ILE A CA 1
ATOM 702 C C . ILE A 1 89 ? -11.834 1.296 10.616 1.00 70.12 89 ILE A C 1
ATOM 704 O O . ILE A 1 89 ? -12.190 1.921 11.616 1.00 70.12 89 ILE A O 1
ATOM 708 N N . ALA A 1 90 ? -12.563 1.236 9.496 1.00 62.69 90 ALA A N 1
ATOM 709 C CA . ALA A 1 90 ? -13.913 1.788 9.342 1.00 62.69 90 ALA A CA 1
ATOM 710 C C . ALA A 1 90 ? -14.961 1.023 10.168 1.00 62.69 90 ALA A C 1
ATOM 712 O O . ALA A 1 90 ? -15.817 1.707 10.780 1.00 62.69 90 ALA A O 1
#

Secondary structure (DSSP, 8-state):
-PPPHHHHHHHHHHHHHHHHHHHHHHHHHHS-HHHHHHHHHHHHHHHHHHHHHHHHH---HHHHHHHHHHHHHHHHHHHHHHHHHHHHH-

Sequence (90 aa):
MTMNREEIKKAVANVVVDFARSEAEAAIKSIDLDDVQKLVEAQMKNLTDPLEAEIQTTTSWWVKIRNRLYITLLQQAVKAIVADAKQKIA

pLDDT: mean 85.75, std 9.64, range [55.97, 98.0]

Radius of gyration: 24.67 Å; chains: 1; bounding box: 57×20×69 Å

Foldseek 3Di:
DDQDPVSVVVVVVVVVVVVVVVVVLVVLVPPPLVVVLVVLVVVLCVVLVVLVVCLVPDPDPVSVVVSVVVNVVSVVVSVVVSVVSVVVSD